Protein AF-A0A960SZB3-F1 (afdb_monomer)

Sequence (52 aa):
MIRIVSAFAAAVFAGLTASCCCTSDVKPPGLRPLPQFREIAPTPAPQVDYAK

Foldseek 3Di:
DVVVVVVVVVVVVVVVVCCVPVPPPPDPPDDDDDDDDDPDDDDPDDDDDDDD

Secondary structure (DSSP, 8-state):
-HHHHHHHHHHHHHHHHHHHHHS--S-PPPPPPPP-------PPPP------

Structure (mmCIF, N/CA/C/O backbone):
data_AF-A0A960SZB3-F1
#
_entry.id   AF-A0A960SZB3-F1
#
loop_
_atom_site.group_PDB
_atom_site.id
_atom_site.type_symbol
_atom_site.label_atom_id
_atom_site.label_alt_id
_atom_site.label_comp_id
_atom_site.label_asym_id
_atom_site.label_entity_id
_atom_site.label_seq_id
_atom_site.pdbx_PDB_ins_code
_atom_site.Cartn_x
_atom_site.Cartn_y
_atom_site.Cartn_z
_atom_site.occupancy
_atom_site.B_iso_or_equiv
_atom_site.auth_seq_id
_atom_site.auth_comp_id
_atom_site.auth_asym_id
_atom_site.auth_atom_id
_atom_site.pdbx_PDB_model_num
ATOM 1 N N . MET A 1 1 ? -14.141 3.483 32.571 1.00 60.75 1 MET A N 1
ATOM 2 C CA . MET A 1 1 ? -14.116 2.204 31.821 1.00 60.75 1 MET A CA 1
ATOM 3 C C . MET A 1 1 ? -14.890 2.291 30.506 1.00 60.75 1 MET A C 1
ATOM 5 O O . MET A 1 1 ? -14.283 2.050 29.475 1.00 60.75 1 MET A O 1
ATOM 9 N N . ILE A 1 2 ? -16.149 2.753 30.497 1.00 80.88 2 ILE A N 1
ATOM 10 C CA . ILE A 1 2 ? -16.958 2.942 29.268 1.00 80.88 2 ILE A CA 1
ATOM 11 C C . ILE A 1 2 ? 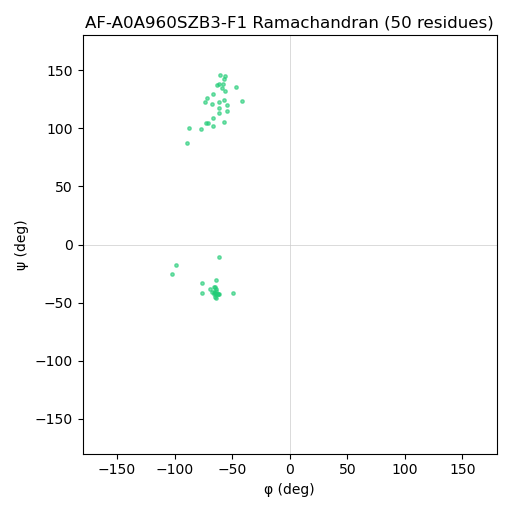-16.244 3.712 28.141 1.00 80.88 2 ILE A C 1
ATOM 13 O O . ILE A 1 2 ? -16.300 3.285 26.996 1.00 80.88 2 ILE A O 1
A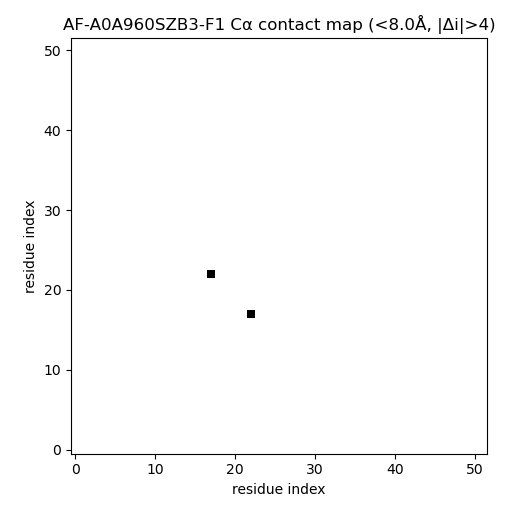TOM 17 N N . ARG A 1 3 ? -15.511 4.792 28.458 1.00 76.06 3 ARG A N 1
ATOM 18 C CA . ARG A 1 3 ? -14.797 5.594 27.443 1.00 76.06 3 ARG A CA 1
ATOM 19 C C . ARG A 1 3 ? -13.686 4.833 26.712 1.00 76.06 3 ARG A C 1
ATOM 21 O O . ARG A 1 3 ? -13.414 5.110 25.552 1.00 76.06 3 ARG A O 1
ATOM 28 N N . ILE A 1 4 ? -13.053 3.876 27.391 1.00 84.69 4 ILE A N 1
ATOM 29 C CA . ILE A 1 4 ? -11.989 3.046 26.812 1.00 84.69 4 ILE A CA 1
ATOM 30 C C . ILE A 1 4 ? -12.620 1.991 25.900 1.00 84.69 4 ILE A C 1
ATOM 32 O O . ILE A 1 4 ? -12.161 1.785 24.783 1.00 84.69 4 ILE A O 1
ATOM 36 N N . VAL A 1 5 ? -13.729 1.391 26.342 1.00 85.62 5 VAL A N 1
ATOM 37 C CA . VAL A 1 5 ? -14.479 0.403 25.556 1.00 85.62 5 VAL A CA 1
ATOM 38 C C . VAL A 1 5 ? -15.033 1.027 24.271 1.00 85.62 5 VAL A C 1
ATOM 40 O O . VAL A 1 5 ? -14.894 0.439 23.201 1.00 85.62 5 VAL A O 1
ATOM 43 N N . SER A 1 6 ? -15.585 2.244 24.337 1.00 84.06 6 SER A N 1
ATOM 44 C CA . SER A 1 6 ? -16.086 2.943 23.146 1.00 84.06 6 SER A C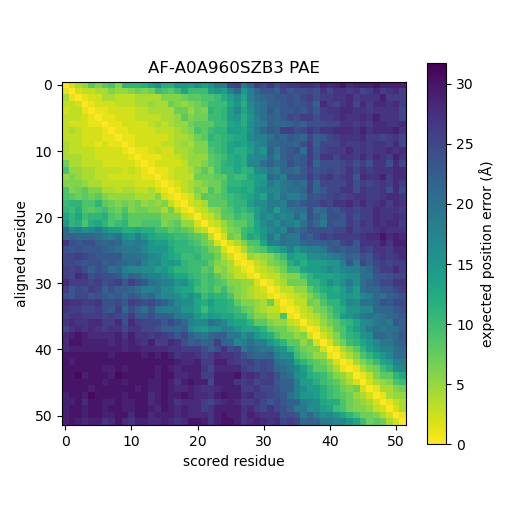A 1
ATOM 45 C C . SER A 1 6 ? -14.972 3.320 22.166 1.00 84.06 6 SER A C 1
ATOM 47 O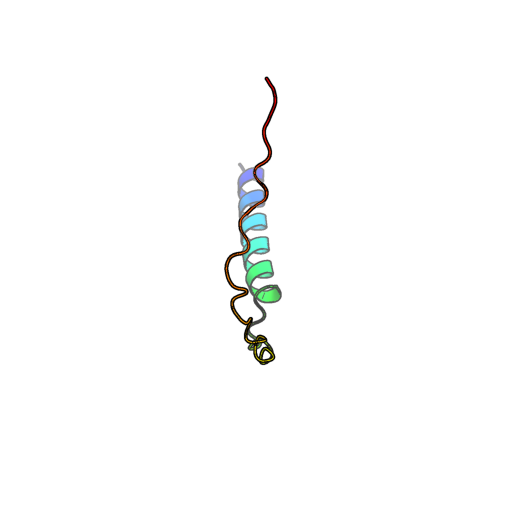 O . SER A 1 6 ? -15.176 3.236 20.959 1.00 84.06 6 SER A O 1
ATOM 49 N N . ALA A 1 7 ? -13.792 3.704 22.666 1.00 78.31 7 ALA A N 1
ATOM 50 C CA . ALA A 1 7 ? -12.641 4.018 21.819 1.00 78.31 7 ALA A CA 1
ATOM 51 C C . ALA A 1 7 ? -12.127 2.775 21.074 1.00 78.31 7 ALA A C 1
ATOM 53 O O . ALA A 1 7 ? -11.853 2.847 19.878 1.00 78.31 7 ALA A O 1
ATOM 54 N N . PHE A 1 8 ? -12.075 1.623 21.751 1.00 86.56 8 PHE A N 1
ATOM 55 C CA . PHE A 1 8 ? -11.724 0.351 21.118 1.00 86.56 8 PHE A CA 1
ATOM 56 C C . PHE A 1 8 ? -12.747 -0.071 20.062 1.00 86.56 8 PHE A C 1
ATOM 58 O O . PHE A 1 8 ? -12.363 -0.430 18.952 1.00 86.56 8 PHE A O 1
ATOM 65 N N . ALA A 1 9 ? -14.043 0.022 20.368 1.00 85.81 9 ALA A N 1
ATOM 66 C CA . ALA A 1 9 ? -15.095 -0.321 19.414 1.00 85.81 9 ALA A CA 1
ATOM 67 C C . ALA A 1 9 ? -15.047 0.565 18.157 1.00 85.81 9 ALA A C 1
ATOM 69 O O . ALA A 1 9 ? -15.142 0.055 17.041 1.00 85.81 9 ALA A O 1
ATOM 70 N N . ALA A 1 10 ? -14.836 1.875 18.326 1.00 84.81 10 ALA A N 1
ATOM 71 C CA . ALA A 1 10 ? -14.707 2.812 17.214 1.00 84.81 10 ALA A CA 1
ATOM 72 C C . ALA A 1 10 ? -13.460 2.534 16.357 1.00 84.81 10 ALA A C 1
ATOM 74 O O . ALA A 1 10 ? -13.548 2.558 15.131 1.00 84.81 10 ALA A O 1
ATOM 75 N N . ALA A 1 11 ? -12.320 2.224 16.982 1.00 82.38 11 ALA A N 1
ATOM 76 C CA . ALA A 1 11 ? -11.083 1.899 16.272 1.00 82.38 11 ALA A CA 1
ATOM 77 C C . ALA A 1 11 ? -11.209 0.611 15.443 1.00 82.38 11 ALA A C 1
ATOM 79 O O . ALA A 1 11 ? -10.783 0.576 14.288 1.00 82.38 11 ALA A O 1
ATOM 80 N N . VAL A 1 12 ? -11.843 -0.427 16.000 1.00 85.75 12 VAL A N 1
ATOM 81 C CA . VAL A 1 12 ? -12.091 -1.689 15.284 1.00 85.75 12 VAL A CA 1
ATOM 82 C C . VAL A 1 12 ? -13.034 -1.467 14.102 1.00 85.75 12 VAL A C 1
ATOM 84 O O . VAL A 1 12 ? -12.746 -1.924 12.996 1.00 85.75 12 VAL A O 1
ATOM 87 N N . PHE A 1 13 ? -14.121 -0.715 14.297 1.00 83.62 13 PHE A N 1
ATOM 88 C CA . PHE A 1 13 ? -15.043 -0.391 13.208 1.00 83.62 13 PHE A CA 1
ATOM 89 C C . PHE A 1 13 ? -14.374 0.428 12.101 1.00 83.62 13 PHE A C 1
ATOM 91 O O . PHE A 1 13 ? -14.560 0.118 10.928 1.00 83.62 13 PHE A O 1
ATOM 98 N N . ALA A 1 14 ? -13.562 1.426 12.456 1.00 78.31 14 ALA A N 1
ATOM 99 C CA . ALA A 1 14 ? -12.825 2.233 11.487 1.00 78.31 14 ALA A CA 1
ATOM 100 C C . ALA A 1 14 ? -11.799 1.407 10.689 1.00 78.31 14 ALA A C 1
ATOM 102 O O . ALA A 1 14 ? -11.645 1.610 9.487 1.00 78.31 14 ALA A O 1
ATOM 103 N N . GLY A 1 15 ? -11.121 0.450 11.331 1.00 79.31 15 GLY A N 1
ATOM 104 C CA . GLY A 1 15 ? -10.189 -0.452 10.649 1.00 79.31 15 GLY A CA 1
ATOM 105 C C . GLY A 1 15 ? -10.886 -1.379 9.650 1.00 79.31 15 GLY A C 1
ATOM 106 O O . GLY A 1 15 ? -10.413 -1.550 8.526 1.00 79.31 15 GLY A O 1
ATOM 107 N N . LEU A 1 16 ? -12.041 -1.934 10.026 1.00 77.25 16 LEU A N 1
ATOM 108 C CA . LEU A 1 16 ? -12.821 -2.821 9.158 1.00 77.25 16 LEU A CA 1
ATOM 109 C C . LEU A 1 16 ? -13.416 -2.079 7.953 1.00 77.25 16 LEU A C 1
ATOM 111 O O . LEU A 1 16 ? -13.373 -2.596 6.835 1.00 77.25 16 LEU A O 1
ATOM 115 N N . THR A 1 17 ? -13.928 -0.860 8.144 1.00 73.62 17 THR A N 1
ATOM 116 C CA . THR A 1 17 ? -14.468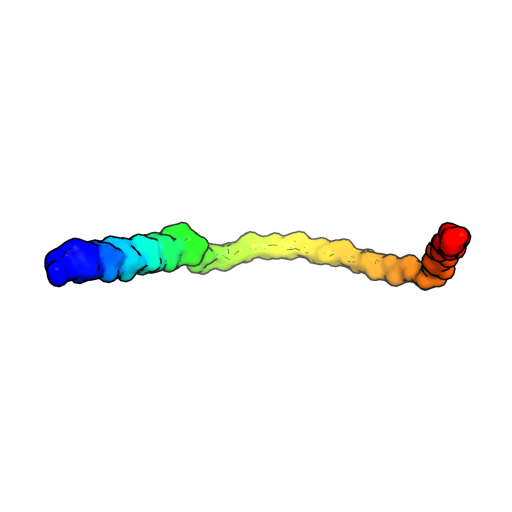 -0.053 7.036 1.00 73.62 17 THR A CA 1
ATOM 117 C C . THR A 1 17 ? -13.368 0.435 6.094 1.00 73.62 17 THR A C 1
ATOM 119 O O . THR A 1 17 ? -13.549 0.386 4.878 1.00 73.62 17 THR A O 1
ATOM 122 N N . ALA A 1 18 ? -12.202 0.823 6.621 1.00 68.31 18 ALA A N 1
ATOM 123 C CA . ALA A 1 18 ? -11.043 1.174 5.804 1.00 68.31 18 ALA A CA 1
ATOM 124 C C . ALA A 1 18 ? -10.527 -0.028 4.997 1.00 68.31 18 ALA A C 1
ATOM 126 O O . ALA A 1 18 ? -10.205 0.119 3.821 1.00 68.31 18 ALA A O 1
ATOM 127 N N . SER A 1 19 ? -10.507 -1.230 5.581 1.00 68.69 19 SER A N 1
ATOM 128 C CA . SER A 1 19 ? -10.122 -2.443 4.852 1.00 68.69 19 SER A CA 1
ATOM 129 C C . SER A 1 19 ? -11.097 -2.780 3.724 1.00 68.69 19 SER A C 1
ATOM 131 O O . SER A 1 19 ? -10.650 -3.242 2.684 1.00 68.69 19 SER A O 1
ATOM 133 N N . CYS A 1 20 ? -12.401 -2.555 3.905 1.00 67.06 20 CYS A N 1
ATOM 134 C CA . CYS A 1 20 ? -13.420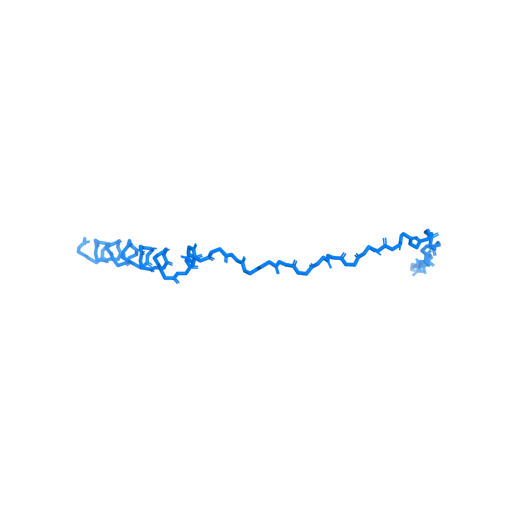 -2.886 2.903 1.00 67.06 20 CYS A CA 1
ATOM 135 C C . CYS A 1 20 ? -13.458 -1.885 1.732 1.00 67.06 20 CYS A C 1
ATOM 137 O O . CYS A 1 20 ? -13.721 -2.270 0.598 1.00 67.06 20 CYS A O 1
ATOM 139 N N . CYS A 1 21 ? -13.172 -0.603 1.988 1.00 65.31 21 CYS A N 1
ATOM 140 C CA . CYS A 1 21 ? -13.292 0.452 0.974 1.00 65.31 21 CYS A CA 1
ATOM 141 C C . CYS A 1 21 ? -11.954 0.897 0.359 1.00 65.31 21 CYS A C 1
ATOM 143 O O . CYS A 1 21 ? -11.952 1.409 -0.759 1.00 65.31 21 CYS A O 1
ATOM 145 N N . CYS A 1 22 ? -10.824 0.736 1.059 1.00 66.44 22 CYS A N 1
ATOM 146 C CA . CYS A 1 22 ? -9.511 1.180 0.569 1.00 66.44 22 CYS A CA 1
ATOM 147 C C . CYS A 1 22 ? -8.685 0.046 -0.051 1.00 66.44 22 CYS A C 1
ATOM 149 O O . CYS A 1 22 ? -7.748 0.322 -0.801 1.00 66.44 22 CYS A O 1
ATOM 151 N N . THR A 1 23 ? -9.025 -1.218 0.225 1.00 66.38 23 THR A N 1
ATOM 152 C CA . THR A 1 23 ? -8.509 -2.353 -0.543 1.00 66.38 23 THR A CA 1
ATOM 153 C C . THR A 1 23 ? -9.466 -2.585 -1.708 1.00 66.38 23 THR A C 1
ATOM 155 O O . THR A 1 23 ? -10.477 -3.272 -1.622 1.00 66.38 23 THR A O 1
ATOM 158 N N . SER A 1 24 ? -9.225 -1.877 -2.807 1.00 63.44 24 SER A N 1
ATOM 159 C CA . SER A 1 24 ? -9.931 -2.173 -4.047 1.00 63.44 24 SER A CA 1
ATOM 160 C C . SER A 1 24 ? -9.473 -3.556 -4.515 1.00 63.44 24 SER A C 1
ATOM 162 O O . SER A 1 24 ? -8.394 -3.678 -5.086 1.00 63.44 24 SER A O 1
ATOM 164 N N . ASP A 1 25 ? -10.299 -4.582 -4.289 1.00 61.84 25 ASP A N 1
ATOM 165 C CA . ASP A 1 25 ? -10.110 -5.955 -4.799 1.00 61.84 25 ASP A CA 1
ATOM 166 C C . ASP A 1 25 ? -10.111 -6.005 -6.345 1.00 61.84 25 ASP A C 1
ATOM 168 O O . ASP A 1 25 ? -9.736 -6.990 -6.979 1.00 61.84 25 ASP A O 1
ATOM 172 N N . VAL A 1 26 ? -10.490 -4.892 -6.987 1.00 69.62 26 VAL A N 1
ATOM 173 C CA . VAL A 1 26 ? -10.365 -4.707 -8.431 1.00 69.62 26 VAL A CA 1
ATOM 174 C C . VAL A 1 26 ? -8.892 -4.782 -8.815 1.00 69.62 26 VAL A C 1
ATOM 176 O O . VAL A 1 26 ? -8.097 -3.901 -8.481 1.00 69.62 26 VAL A O 1
ATOM 179 N N . LYS A 1 27 ? -8.554 -5.840 -9.559 1.00 69.62 27 LYS A N 1
ATOM 180 C CA . LYS A 1 27 ? -7.242 -6.051 -10.171 1.00 69.62 27 LYS A CA 1
ATOM 181 C C . LYS A 1 27 ? -6.717 -4.728 -10.749 1.00 69.62 27 LYS A C 1
ATOM 183 O O . LYS A 1 27 ? -7.414 -4.131 -11.577 1.00 69.62 27 LYS A O 1
ATOM 188 N N . PRO A 1 28 ? -5.517 -4.268 -10.340 1.00 70.38 28 PRO A N 1
ATOM 189 C CA . PRO A 1 28 ? -4.978 -3.016 -10.840 1.00 70.38 28 PRO A CA 1
ATOM 190 C C . PRO A 1 28 ? -4.898 -3.075 -12.371 1.00 70.38 28 PRO A C 1
ATOM 192 O O . PRO A 1 28 ? -4.601 -4.142 -12.929 1.00 70.38 28 PRO A O 1
ATOM 195 N N . PRO A 1 29 ? -5.180 -1.960 -13.066 1.00 74.38 29 PRO A N 1
ATOM 196 C CA . PRO A 1 29 ? -5.072 -1.918 -14.515 1.00 74.38 29 PRO A CA 1
ATOM 197 C C . PRO A 1 29 ? -3.655 -2.323 -14.933 1.00 74.38 29 PRO A C 1
ATOM 199 O O . PRO A 1 29 ? -2.682 -2.036 -14.234 1.00 74.38 29 PRO A O 1
ATOM 202 N N . GLY A 1 30 ? -3.537 -3.009 -16.072 1.00 82.12 30 GLY A N 1
ATOM 203 C CA . GLY A 1 30 ? -2.240 -3.441 -16.586 1.00 82.12 30 GLY A CA 1
ATOM 204 C C . GLY A 1 30 ? -1.284 -2.254 -16.715 1.00 82.12 30 GLY A C 1
ATOM 205 O O . GLY A 1 30 ? -1.576 -1.291 -17.426 1.00 82.12 30 GLY A O 1
ATOM 206 N N . LEU A 1 31 ? -0.153 -2.316 -16.011 1.00 79.94 31 LEU A N 1
ATOM 207 C CA . LEU A 1 31 ? 0.896 -1.307 -16.112 1.00 79.94 31 LEU A CA 1
ATOM 208 C C . LEU A 1 31 ? 1.457 -1.311 -17.538 1.00 79.94 31 LEU A C 1
ATOM 210 O O . LEU A 1 31 ? 1.695 -2.368 -18.125 1.00 79.94 31 LEU A O 1
ATOM 214 N N . ARG A 1 32 ? 1.686 -0.117 -18.095 1.00 81.56 32 ARG A N 1
ATOM 215 C CA . ARG A 1 32 ? 2.464 0.011 -19.332 1.00 81.56 32 ARG A CA 1
ATOM 216 C C . ARG A 1 32 ? 3.875 -0.535 -19.080 1.00 81.56 32 ARG A C 1
ATOM 218 O O . ARG A 1 32 ? 4.383 -0.373 -17.968 1.00 81.56 32 ARG A O 1
ATOM 225 N N . PRO A 1 33 ? 4.513 -1.167 -20.078 1.00 81.75 33 PRO A N 1
ATOM 226 C CA . PRO A 1 33 ? 5.874 -1.658 -19.920 1.00 81.75 33 PRO A CA 1
ATOM 227 C C . PRO A 1 33 ? 6.792 -0.508 -19.499 1.00 81.75 33 PRO A C 1
ATOM 229 O O . PRO A 1 33 ? 6.742 0.576 -20.088 1.00 81.75 33 PRO A O 1
ATOM 232 N N . LEU A 1 34 ? 7.606 -0.742 -18.466 1.00 80.19 34 LEU A N 1
ATOM 233 C CA . LEU A 1 34 ? 8.609 0.232 -18.052 1.00 80.19 34 LEU A CA 1
ATOM 234 C C . LEU A 1 34 ? 9.596 0.442 -19.211 1.00 80.19 34 LEU A C 1
ATOM 236 O O . LEU A 1 34 ? 9.996 -0.538 -19.854 1.00 80.19 34 LEU A O 1
ATOM 240 N N . PRO A 1 35 ? 10.003 1.693 -19.489 1.00 80.56 35 PRO A N 1
ATOM 241 C CA . PRO A 1 35 ? 11.069 1.940 -20.441 1.00 80.56 35 PRO A CA 1
ATOM 242 C C . PRO A 1 35 ? 12.336 1.227 -19.962 1.00 80.56 35 PRO A C 1
ATOM 244 O O . PRO A 1 35 ? 12.692 1.272 -18.786 1.00 80.56 35 PRO A O 1
ATOM 247 N N . GLN A 1 36 ? 13.011 0.552 -20.886 1.00 83.44 36 GLN A N 1
ATOM 248 C CA . GLN A 1 36 ? 14.320 -0.033 -20.624 1.00 83.44 36 GLN A CA 1
ATOM 249 C C . GLN A 1 36 ? 15.318 1.124 -20.516 1.00 83.44 36 GLN A C 1
ATOM 251 O O . GLN A 1 36 ? 15.657 1.754 -21.520 1.00 83.44 36 GLN A O 1
ATOM 256 N N . PHE A 1 37 ? 15.745 1.451 -19.296 1.00 77.56 37 PHE A N 1
ATOM 257 C CA . PHE A 1 37 ? 16.819 2.414 -19.086 1.00 77.56 37 PHE A CA 1
ATOM 258 C C . PHE A 1 37 ? 18.111 1.799 -19.620 1.00 77.56 37 PHE A C 1
ATOM 260 O O . PHE A 1 37 ? 18.521 0.724 -19.187 1.00 77.56 37 PHE A O 1
ATOM 267 N N . ARG A 1 38 ? 18.749 2.464 -20.585 1.00 75.38 38 ARG A N 1
ATOM 268 C CA . ARG A 1 38 ? 20.124 2.124 -20.947 1.00 75.38 38 ARG A CA 1
ATOM 269 C C . ARG A 1 38 ? 21.022 2.601 -19.815 1.00 75.38 38 ARG A C 1
ATOM 271 O O . ARG A 1 38 ? 20.949 3.773 -19.450 1.00 75.38 38 ARG A O 1
ATOM 278 N N . GLU A 1 39 ? 21.845 1.707 -19.276 1.00 70.81 39 GLU A N 1
ATOM 279 C CA . GLU A 1 39 ? 22.928 2.090 -18.372 1.00 70.81 39 GLU A CA 1
ATOM 280 C C . GLU A 1 39 ? 23.785 3.144 -19.072 1.00 70.81 39 GLU A C 1
ATOM 282 O O . GLU A 1 39 ? 24.387 2.904 -20.121 1.00 70.81 39 GLU A O 1
ATOM 287 N N . ILE A 1 40 ? 23.782 4.351 -18.516 1.00 69.56 40 ILE A N 1
ATOM 288 C CA . ILE A 1 40 ? 24.736 5.380 -18.897 1.00 69.56 40 ILE A CA 1
ATOM 289 C C . ILE A 1 40 ? 26.049 4.924 -18.269 1.00 69.56 40 ILE A C 1
ATOM 291 O O . ILE A 1 40 ? 26.095 4.685 -17.062 1.00 69.56 40 ILE A O 1
ATOM 295 N N . ALA A 1 41 ? 27.089 4.749 -19.090 1.00 67.56 41 ALA A N 1
ATOM 296 C CA . ALA A 1 41 ? 28.426 4.442 -18.596 1.00 6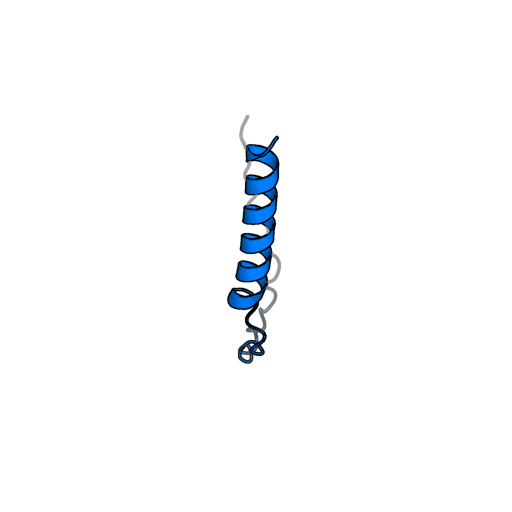7.56 41 ALA A CA 1
ATOM 297 C C . ALA A 1 41 ? 28.760 5.401 -17.441 1.00 67.56 41 ALA A C 1
ATOM 299 O O . ALA A 1 41 ? 28.452 6.590 -17.563 1.00 67.56 41 ALA A O 1
ATOM 300 N N . PRO A 1 42 ? 29.332 4.912 -16.327 1.00 64.06 42 PRO A N 1
ATOM 301 C CA . PRO A 1 42 ? 29.557 5.729 -15.145 1.00 64.06 42 PRO A CA 1
ATOM 302 C C . PRO A 1 42 ? 30.416 6.935 -15.522 1.00 64.06 42 PRO A C 1
ATOM 304 O O . PRO A 1 42 ? 31.615 6.818 -15.772 1.00 64.06 42 PRO A O 1
ATOM 307 N N . THR A 1 43 ? 29.787 8.105 -15.597 1.00 67.00 43 THR A N 1
ATOM 308 C CA . THR A 1 43 ? 30.495 9.374 -15.675 1.00 67.00 43 THR A CA 1
ATOM 309 C C . THR A 1 43 ? 31.210 9.558 -14.337 1.00 67.00 43 THR A C 1
ATOM 311 O O . THR A 1 43 ? 30.573 9.385 -13.293 1.00 67.00 43 THR A O 1
ATOM 314 N N . PRO A 1 44 ? 32.517 9.872 -14.321 1.00 61.84 44 PRO A N 1
ATOM 315 C CA . PRO A 1 44 ? 33.228 10.112 -13.074 1.00 61.84 44 PRO A CA 1
ATOM 316 C C . PRO A 1 44 ? 32.522 11.237 -12.311 1.00 61.84 44 PRO A C 1
ATOM 318 O O . PRO A 1 44 ? 32.280 12.315 -12.856 1.00 61.84 44 PRO A O 1
ATOM 321 N N . ALA A 1 45 ? 32.130 10.951 -11.069 1.00 65.69 45 ALA A N 1
ATOM 322 C CA . ALA A 1 45 ? 31.477 11.923 -10.205 1.00 65.69 45 ALA A CA 1
ATOM 323 C C . ALA A 1 45 ? 32.398 13.145 -10.024 1.00 65.69 45 ALA A C 1
ATOM 325 O O . ALA A 1 45 ? 33.607 12.961 -9.847 1.00 65.69 45 ALA A O 1
ATOM 326 N N . PRO A 1 46 ? 31.872 14.383 -10.061 1.00 65.06 46 PRO A N 1
AT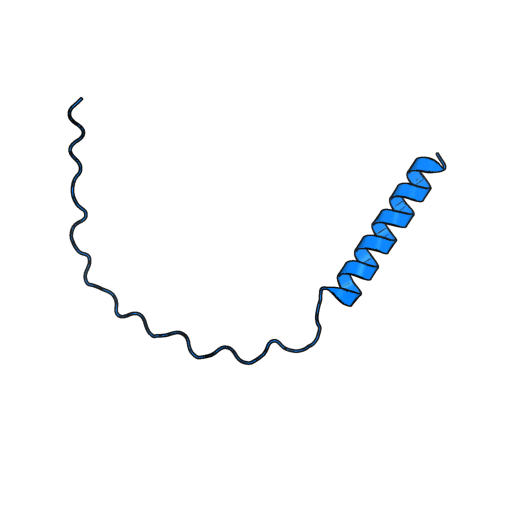OM 327 C CA . PRO A 1 46 ? 32.683 15.561 -9.789 1.00 65.06 46 PRO A CA 1
ATOM 328 C C . PRO A 1 46 ? 33.221 15.476 -8.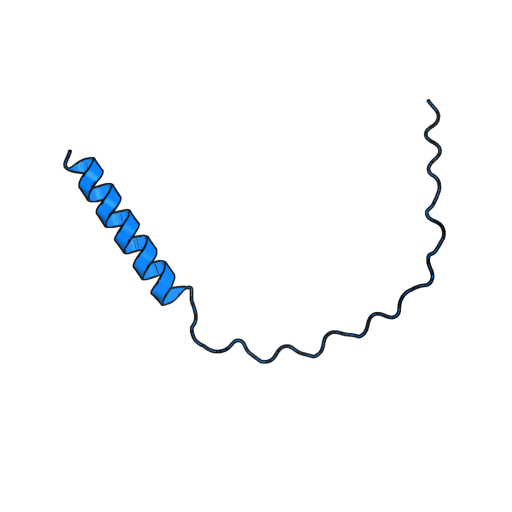355 1.00 65.06 46 PRO A C 1
ATOM 330 O O . PRO A 1 46 ? 32.452 15.442 -7.394 1.00 65.06 46 PRO A O 1
ATOM 333 N N . GLN A 1 47 ? 34.547 15.406 -8.216 1.00 62.75 47 GLN A N 1
ATOM 334 C CA . GLN A 1 47 ? 35.226 15.532 -6.929 1.00 62.75 47 GLN A CA 1
ATOM 335 C C . GLN A 1 47 ? 35.023 16.963 -6.435 1.00 62.75 47 GLN A C 1
ATOM 337 O O . GLN A 1 47 ? 35.542 17.914 -7.016 1.00 62.75 47 GLN A O 1
ATOM 342 N N . VAL A 1 48 ? 34.211 17.120 -5.392 1.00 67.56 48 VAL A N 1
ATOM 343 C CA . VAL A 1 48 ? 34.071 18.393 -4.687 1.00 67.56 48 VAL A CA 1
ATOM 344 C C . VAL A 1 48 ? 35.158 18.429 -3.620 1.00 67.56 48 VAL A C 1
ATOM 346 O O . VAL A 1 48 ? 35.026 17.794 -2.575 1.00 67.56 48 VAL A O 1
ATOM 349 N N . ASP A 1 49 ? 36.248 19.141 -3.906 1.00 67.75 49 ASP A N 1
ATOM 350 C CA . ASP A 1 49 ? 37.275 19.453 -2.913 1.00 67.75 49 ASP A CA 1
ATOM 351 C C . ASP A 1 49 ? 36.727 20.505 -1.945 1.00 67.75 49 ASP A C 1
ATOM 353 O O . ASP A 1 49 ? 36.608 21.691 -2.263 1.00 67.75 49 ASP A O 1
ATOM 357 N N . TYR A 1 50 ? 36.366 20.063 -0.743 1.00 65.38 50 TYR A N 1
ATOM 358 C CA . TYR A 1 50 ? 36.049 20.969 0.352 1.00 65.38 50 TYR A CA 1
ATOM 359 C C . TYR A 1 50 ? 37.363 21.501 0.929 1.00 65.38 50 TYR A C 1
ATOM 361 O O . TYR A 1 50 ? 38.028 20.825 1.715 1.00 65.38 50 TYR A O 1
ATOM 369 N N . ALA A 1 51 ? 37.745 22.715 0.529 1.00 63.56 51 ALA A N 1
ATOM 370 C CA . ALA A 1 51 ? 38.793 23.457 1.218 1.00 63.56 51 ALA A CA 1
ATOM 371 C C . ALA A 1 51 ? 38.345 23.706 2.670 1.00 63.56 51 ALA A C 1
ATOM 373 O O . ALA A 1 51 ? 37.256 24.231 2.907 1.00 63.56 51 ALA A O 1
ATOM 374 N N . LYS A 1 52 ? 39.171 23.241 3.609 1.00 55.47 52 LYS A N 1
ATOM 375 C CA . LYS A 1 52 ? 38.942 23.268 5.057 1.00 55.47 52 LYS A CA 1
ATOM 376 C C . LYS A 1 52 ? 38.981 24.680 5.632 1.00 55.47 52 LYS A C 1
ATOM 378 O O . LYS A 1 52 ? 39.892 25.439 5.234 1.00 55.47 52 LYS A O 1
#

Radius of gyration: 26.2 Å; Cα contacts (8 Å, |Δi|>4): 1; chains: 1; bounding box: 56×30×53 Å

Solvent-accessible surface area (backbone atoms only — not comparable to full-atom values): 3645 Å² total; per-residue (Å²): 110,69,70,59,55,52,50,51,54,50,51,53,51,52,51,54,52,47,53,66,69,69,52,66,84,66,76,76,77,84,74,73,82,77,80,84,77,75,83,71,76,85,69,81,74,85,81,79,81,78,83,128

pLDDT: mean 73.38, std 8.33, range [55.47, 86.56]

Mean predicted aligned error: 16.64 Å